Protein AF-A0A4Y2GBF9-F1 (afdb_monomer_lite)

Organism: Araneus ventricosus (NCBI:txid182803)

Sequence (84 aa):
MATSFMVGRRKGRETGNVTNRPRPGRPRRVGQQMQPEDVLAYALAHPQSSIREINKHCGLSKSRIWTILNELGAHPYRPTSMQA

Foldseek 3Di:
DDDPDDPPPPVCVPPVDPPPDPDDDDDDPDDDPPDLVVLVVVLVVCLQDDLVNSCVVRVDDSVVSVVSCVVVVHDSDDPPPPPD

pLDDT: mean 70.81, std 14.31, range [35.69, 87.19]

Radius of gyration: 22.16 Å; chains: 1; bounding box: 45×30×63 Å

Secondary structure (DSSP, 8-state):
------SSTTTHHHHS-STTPPP-PPP---SS---HHHHHHHHHH-TT--HHHHHHHH---HHHHHHHHHHTT--S--------

Structure (mmCIF, N/CA/C/O backbone):
data_AF-A0A4Y2GBF9-F1
#
_entry.id   AF-A0A4Y2GBF9-F1
#
loop_
_atom_site.group_PDB
_atom_site.id
_atom_site.type_symbol
_atom_site.label_atom_id
_atom_site.label_alt_id
_atom_site.label_comp_id
_atom_site.label_asym_id
_atom_site.label_entity_id
_atom_site.label_seq_id
_atom_site.pdbx_PDB_ins_code
_atom_site.Cartn_x
_atom_site.Cartn_y
_atom_site.Cartn_z
_atom_site.occupancy
_atom_site.B_iso_or_equiv
_atom_site.auth_seq_id
_atom_site.auth_comp_id
_atom_site.auth_asym_id
_atom_site.auth_atom_id
_atom_site.pdbx_PDB_model_num
ATOM 1 N N . MET A 1 1 ? -17.038 19.142 47.753 1.00 35.69 1 MET A N 1
ATOM 2 C CA . MET A 1 1 ? -16.165 18.468 46.765 1.00 35.69 1 MET A CA 1
ATOM 3 C C . MET A 1 1 ? -16.874 17.205 46.291 1.00 35.69 1 MET A C 1
ATOM 5 O O . MET A 1 1 ? -16.873 16.223 47.016 1.00 35.69 1 MET A O 1
ATOM 9 N N . ALA A 1 2 ? -17.563 17.243 45.149 1.00 37.75 2 ALA A N 1
ATOM 10 C CA . ALA A 1 2 ? -18.281 16.083 44.614 1.00 37.75 2 ALA A CA 1
ATOM 11 C C . ALA A 1 2 ? -17.552 15.582 43.362 1.00 37.75 2 ALA A C 1
ATOM 13 O O . ALA A 1 2 ? -17.570 16.236 42.323 1.00 37.75 2 ALA A O 1
ATOM 14 N N . THR A 1 3 ? -16.859 14.451 43.477 1.00 44.62 3 THR A N 1
ATOM 15 C CA . THR A 1 3 ? -16.160 13.805 42.364 1.00 44.62 3 THR A CA 1
ATOM 16 C C . THR A 1 3 ? -17.137 12.954 41.561 1.00 44.62 3 THR A C 1
ATOM 18 O O . THR A 1 3 ? -17.462 11.814 41.885 1.00 44.62 3 THR A O 1
ATOM 21 N N . SER A 1 4 ? -17.610 13.529 40.466 1.00 45.06 4 SER A N 1
ATOM 22 C CA . SER A 1 4 ? -18.342 12.856 39.403 1.00 45.06 4 SER A CA 1
ATOM 23 C C . SER A 1 4 ? -17.422 11.926 38.604 1.00 45.06 4 SER A C 1
ATOM 25 O O . SER A 1 4 ? -16.796 12.361 37.649 1.00 45.06 4 SER A O 1
ATOM 27 N N . PHE A 1 5 ? -17.358 10.637 38.955 1.00 44.50 5 PHE A N 1
ATOM 28 C CA . PHE A 1 5 ? -16.790 9.591 38.087 1.00 44.50 5 PHE A CA 1
ATOM 29 C C . PHE A 1 5 ? -17.522 8.259 38.290 1.00 44.50 5 PHE A C 1
ATOM 31 O O . PHE A 1 5 ? -17.080 7.385 39.034 1.00 44.50 5 PHE A O 1
ATOM 38 N N . MET A 1 6 ? -18.660 8.076 37.612 1.00 50.00 6 MET A N 1
ATOM 39 C CA . MET A 1 6 ? -19.421 6.820 37.682 1.00 50.00 6 MET A CA 1
ATOM 40 C C . MET A 1 6 ? -19.900 6.300 36.317 1.00 50.00 6 MET A C 1
ATOM 42 O O . MET A 1 6 ? -20.982 5.737 36.204 1.00 50.00 6 MET A O 1
ATOM 46 N N . VAL A 1 7 ? -19.075 6.433 35.270 1.00 54.34 7 VAL A N 1
ATOM 47 C CA . VAL A 1 7 ? -19.305 5.744 33.975 1.00 54.34 7 VAL A CA 1
ATOM 48 C C . VAL A 1 7 ? -18.285 4.618 33.723 1.00 54.34 7 VAL A C 1
ATOM 50 O O . VAL A 1 7 ? -18.563 3.683 32.978 1.00 54.34 7 VAL A O 1
ATOM 53 N N . GLY A 1 8 ? -17.132 4.622 34.405 1.00 51.84 8 GLY A N 1
ATOM 54 C CA . GLY A 1 8 ? -16.051 3.653 34.162 1.00 51.84 8 GLY A CA 1
ATOM 55 C C . GLY A 1 8 ? -16.141 2.315 34.913 1.00 51.84 8 GLY A C 1
ATOM 56 O O . GLY A 1 8 ? -15.503 1.350 34.505 1.00 51.84 8 GLY A O 1
ATOM 57 N N . ARG A 1 9 ? -16.918 2.214 36.002 1.00 54.31 9 ARG A N 1
ATOM 58 C CA . ARG A 1 9 ? -16.849 1.052 36.918 1.00 54.31 9 ARG A CA 1
ATOM 59 C C . ARG A 1 9 ? -17.692 -0.165 36.523 1.00 54.31 9 ARG A C 1
ATOM 61 O O . ARG A 1 9 ? -17.409 -1.252 37.012 1.00 54.31 9 ARG A O 1
ATOM 68 N N . ARG A 1 10 ? -18.694 -0.020 35.645 1.00 57.81 10 ARG A N 1
ATOM 69 C CA . ARG A 1 10 ? -19.567 -1.148 35.254 1.00 57.81 10 ARG A CA 1
ATOM 70 C C . ARG A 1 10 ? -18.928 -2.087 34.220 1.00 57.81 10 ARG A C 1
ATOM 72 O O . ARG A 1 10 ? -19.051 -3.292 34.358 1.00 57.81 10 ARG A O 1
ATOM 79 N N . LYS A 1 11 ? -18.173 -1.567 33.244 1.00 55.03 11 LYS A N 1
ATOM 80 C CA . LYS A 1 11 ? -17.623 -2.382 32.136 1.00 55.03 11 LYS A CA 1
ATOM 81 C C . LYS A 1 11 ? -16.325 -3.137 32.441 1.00 55.03 11 LYS A C 1
ATOM 83 O O . LYS A 1 11 ? -15.999 -4.087 31.739 1.00 55.03 11 LYS A O 1
ATOM 88 N N . GLY A 1 12 ? -15.583 -2.734 33.473 1.00 58.72 12 GLY A N 1
ATOM 89 C CA . GLY A 1 12 ? -14.309 -3.374 33.818 1.00 58.72 12 GLY A CA 1
ATOM 90 C C . GLY A 1 12 ? -14.455 -4.810 34.330 1.00 58.72 12 GLY A C 1
ATOM 91 O O . GLY A 1 12 ? -13.548 -5.609 34.132 1.00 58.72 12 GLY A O 1
ATOM 92 N N . ARG A 1 13 ? -15.599 -5.151 34.945 1.00 58.69 13 ARG A N 1
ATOM 93 C CA . ARG A 1 13 ? -15.847 -6.491 35.504 1.00 58.69 13 ARG A CA 1
ATOM 94 C C . ARG A 1 13 ? -16.324 -7.518 34.469 1.00 58.69 13 ARG A C 1
ATOM 96 O O . ARG A 1 13 ? -16.089 -8.698 34.672 1.00 58.69 13 ARG A O 1
ATOM 103 N N . GLU A 1 14 ? -16.950 -7.079 33.375 1.00 64.00 14 GLU A N 1
ATOM 104 C CA . GLU A 1 14 ? -17.467 -7.965 32.315 1.00 64.00 14 GLU A CA 1
ATOM 105 C C . GLU A 1 14 ? -16.500 -8.127 31.132 1.00 64.00 14 GLU A C 1
ATOM 107 O O . GLU A 1 14 ? -16.457 -9.185 30.518 1.00 64.00 14 GLU A O 1
ATOM 112 N N . THR A 1 15 ? -15.739 -7.084 30.771 1.00 61.81 15 THR A N 1
ATOM 113 C CA . THR A 1 15 ? -14.970 -7.052 29.504 1.00 61.81 15 THR A CA 1
ATOM 114 C C . THR A 1 15 ? -13.460 -6.872 29.703 1.00 61.81 15 THR A C 1
ATOM 116 O O . THR A 1 15 ? -12.707 -6.854 28.736 1.00 61.81 15 THR A O 1
ATOM 119 N N . GLY A 1 16 ? -12.982 -6.726 30.943 1.00 61.81 16 GLY A N 1
ATOM 120 C CA . GLY A 1 16 ? -11.552 -6.791 31.274 1.00 61.81 16 GLY A CA 1
ATOM 121 C C . GLY A 1 16 ? -10.655 -5.650 30.773 1.00 61.81 16 GLY A C 1
ATOM 122 O O . GLY A 1 16 ? -9.512 -5.578 31.207 1.00 61.81 16 GLY A O 1
ATOM 123 N N . ASN A 1 17 ? -11.117 -4.725 29.923 1.00 65.81 17 ASN A N 1
ATOM 124 C CA . ASN A 1 17 ? -10.369 -3.504 29.610 1.00 65.81 17 ASN A CA 1
ATOM 125 C C . ASN A 1 17 ? -11.255 -2.408 28.978 1.00 65.81 17 ASN A C 1
ATOM 127 O O . ASN A 1 17 ? -11.905 -2.627 27.958 1.00 65.81 17 ASN A O 1
ATOM 131 N N . VAL A 1 18 ? -11.257 -1.203 29.560 1.00 61.53 18 VAL A N 1
ATOM 132 C CA . VAL A 1 18 ? -11.962 -0.019 29.024 1.00 61.53 18 VAL A CA 1
ATOM 133 C C . VAL A 1 18 ? -11.113 0.727 27.976 1.00 61.53 18 VAL A C 1
ATOM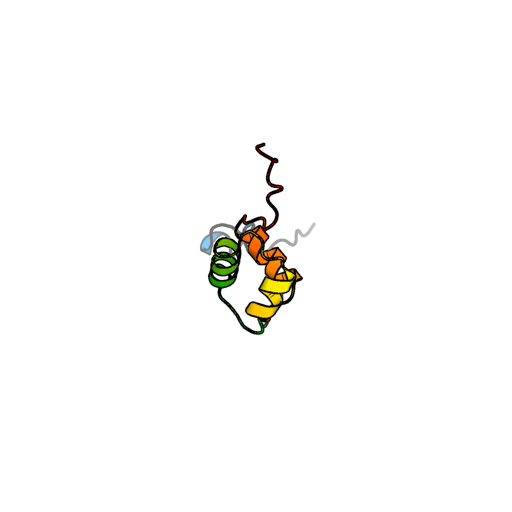 135 O O . VAL A 1 18 ? -11.671 1.457 27.157 1.00 61.53 18 VAL A O 1
ATOM 138 N N . THR A 1 19 ? -9.788 0.531 27.949 1.00 66.31 19 THR A N 1
ATOM 139 C CA . THR A 1 19 ? -8.854 1.320 27.124 1.00 66.31 19 THR A CA 1
ATOM 140 C C . THR A 1 19 ? -8.689 0.814 25.689 1.00 66.31 19 THR A C 1
ATOM 142 O O . THR A 1 19 ? -8.402 1.615 24.806 1.00 66.31 19 THR A O 1
ATOM 145 N N . ASN A 1 20 ? -8.951 -0.469 25.419 1.00 67.81 20 ASN A N 1
ATOM 146 C CA . ASN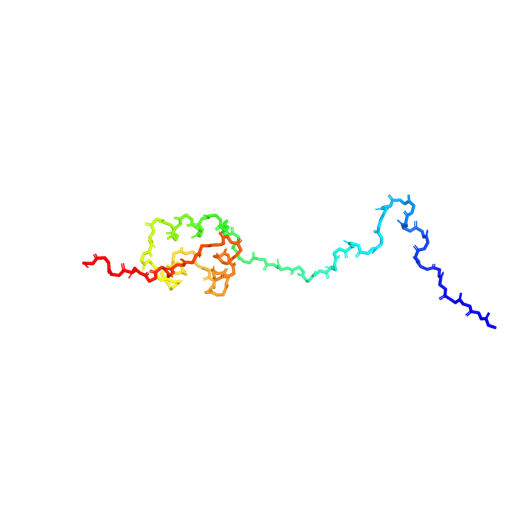 A 1 20 ? -8.768 -1.077 24.091 1.00 67.81 20 ASN A CA 1
ATOM 147 C C . ASN A 1 20 ? -10.019 -1.041 23.199 1.00 67.81 20 ASN A C 1
ATOM 149 O O . ASN A 1 20 ? -10.061 -1.716 22.172 1.00 67.81 20 ASN A O 1
ATOM 153 N N . ARG A 1 21 ? -11.071 -0.293 23.565 1.00 72.88 21 ARG A N 1
ATOM 154 C CA . ARG A 1 21 ? -12.284 -0.254 22.739 1.00 72.88 21 ARG A CA 1
ATOM 155 C C . ARG A 1 21 ? -11.990 0.493 21.429 1.00 72.88 21 ARG A C 1
ATOM 157 O O . ARG A 1 21 ? -11.727 1.698 21.489 1.00 72.88 21 ARG A O 1
ATOM 164 N N . PRO A 1 22 ? -12.090 -0.160 20.2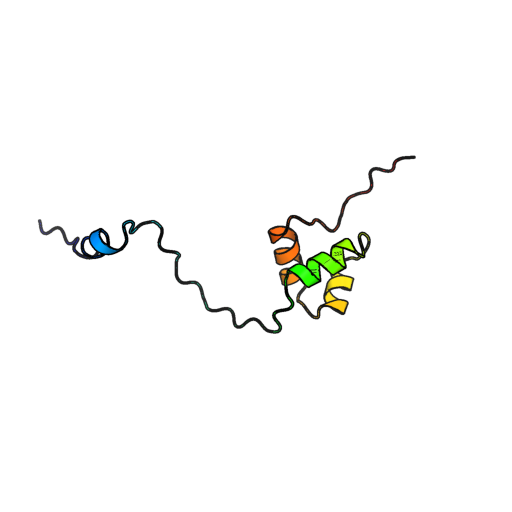54 1.00 72.88 22 PRO A N 1
ATOM 165 C CA . PRO A 1 22 ? -11.907 0.531 18.988 1.00 72.88 22 PRO A CA 1
ATOM 166 C C . PRO A 1 22 ? -12.959 1.633 18.874 1.00 72.88 22 PRO A C 1
ATOM 168 O O . PRO A 1 22 ? -14.142 1.427 19.172 1.00 72.88 22 PRO A O 1
ATOM 171 N N . ARG A 1 23 ? -12.520 2.833 18.486 1.00 78.62 23 ARG A N 1
ATOM 172 C CA . ARG A 1 23 ? -13.442 3.947 18.266 1.00 78.62 23 ARG A CA 1
ATOM 173 C C . ARG A 1 23 ? -14.379 3.560 17.119 1.00 78.62 23 ARG A C 1
ATOM 175 O O . ARG A 1 23 ? -13.882 3.132 16.078 1.00 78.62 23 ARG A O 1
ATOM 182 N N . PRO A 1 24 ? -15.705 3.694 17.280 1.00 74.19 24 PRO A N 1
ATOM 183 C CA . PRO A 1 24 ? -16.628 3.419 16.191 1.00 74.19 24 PRO A CA 1
ATOM 184 C C . PRO A 1 24 ? -16.334 4.389 15.042 1.00 74.19 24 PRO A C 1
ATOM 186 O O . PRO A 1 24 ? -16.539 5.596 15.159 1.00 74.19 24 PRO A O 1
ATOM 189 N N . GLY A 1 25 ? -15.773 3.859 13.955 1.00 77.50 25 GLY A N 1
ATOM 190 C CA . GLY A 1 25 ? -15.540 4.594 12.716 1.00 77.50 25 GLY A CA 1
ATOM 191 C C . GLY A 1 25 ? -16.815 4.696 11.877 1.00 77.50 25 GLY A C 1
ATOM 192 O O . GLY A 1 25 ? -17.781 3.963 12.088 1.00 77.50 25 GLY A O 1
ATOM 193 N N . ARG A 1 26 ? -16.817 5.599 10.892 1.00 80.56 26 ARG A N 1
ATOM 194 C CA . ARG A 1 26 ? -17.920 5.723 9.928 1.00 80.56 26 ARG A CA 1
ATOM 195 C C . ARG A 1 26 ? -18.038 4.432 9.100 1.00 80.56 26 ARG A C 1
ATOM 197 O O . ARG A 1 26 ? -17.028 4.025 8.520 1.00 80.56 26 ARG A O 1
ATOM 204 N N . PRO A 1 27 ? -19.236 3.829 8.968 1.00 68.62 27 PRO A N 1
ATOM 205 C CA . PRO A 1 27 ? -19.442 2.705 8.063 1.00 68.62 27 PRO A CA 1
ATOM 206 C C . PRO A 1 27 ? -19.087 3.136 6.639 1.00 68.62 27 PRO A C 1
ATOM 208 O O . PRO A 1 27 ? -19.705 4.048 6.083 1.00 68.62 27 PRO A O 1
ATOM 211 N N . ARG A 1 28 ? -18.069 2.515 6.043 1.00 68.88 28 ARG A N 1
ATOM 212 C CA . ARG A 1 28 ? -17.776 2.704 4.623 1.00 68.88 28 ARG A CA 1
ATOM 213 C C . ARG A 1 28 ? -18.715 1.777 3.856 1.00 68.88 28 ARG A C 1
ATOM 215 O O . ARG A 1 28 ? -18.528 0.568 3.900 1.00 68.88 28 ARG A O 1
ATOM 222 N N . ARG A 1 29 ? -19.729 2.314 3.167 1.00 60.47 29 ARG A N 1
ATOM 223 C CA . ARG A 1 29 ? -20.391 1.557 2.092 1.00 60.47 29 ARG A CA 1
ATOM 224 C C . ARG A 1 29 ? -19.355 1.392 0.983 1.00 60.47 29 ARG A C 1
ATOM 226 O O . ARG A 1 29 ? -19.021 2.357 0.303 1.00 60.47 29 ARG A O 1
ATOM 233 N N . VAL A 1 30 ? -18.774 0.202 0.895 1.00 58.97 30 VAL A N 1
ATOM 234 C CA . VAL A 1 30 ? -17.712 -0.120 -0.058 1.00 58.97 30 VAL A CA 1
ATOM 235 C C . VAL A 1 30 ? -18.390 -0.477 -1.381 1.00 58.97 30 VAL A C 1
ATOM 237 O O . VAL A 1 30 ? -18.996 -1.537 -1.497 1.00 58.97 30 VAL A O 1
ATOM 240 N N . GLY A 1 31 ? -18.365 0.431 -2.359 1.00 55.31 31 GLY A N 1
ATOM 241 C CA . GLY A 1 31 ? -18.682 0.071 -3.742 1.00 55.31 31 GLY A CA 1
ATOM 242 C C . GLY A 1 31 ? -17.638 -0.931 -4.235 1.00 55.31 31 GLY A C 1
ATOM 243 O O . GLY A 1 31 ? -16.452 -0.667 -4.059 1.00 55.31 31 GLY A O 1
ATOM 244 N N . GLN A 1 32 ? -18.103 -2.075 -4.752 1.00 60.69 32 GLN A N 1
ATOM 245 C CA . GLN A 1 32 ? -17.319 -3.232 -5.213 1.00 60.69 32 GLN A CA 1
ATOM 246 C C . GLN A 1 32 ? -16.148 -3.608 -4.288 1.00 60.69 32 GLN A C 1
ATOM 248 O O . GLN A 1 32 ? -15.011 -3.166 -4.443 1.00 60.69 32 GLN A O 1
ATOM 253 N N . GLN A 1 33 ? -16.432 -4.486 -3.322 1.00 62.28 33 GLN A N 1
ATOM 254 C CA . GLN A 1 33 ? -15.397 -5.265 -2.646 1.00 62.28 33 GLN A CA 1
ATOM 255 C C . GLN A 1 33 ? -14.803 -6.266 -3.645 1.00 62.28 33 GLN A C 1
ATOM 257 O O . GLN A 1 33 ? -15.209 -7.421 -3.687 1.00 62.28 33 GLN A O 1
ATOM 262 N N . MET A 1 34 ? -13.864 -5.820 -4.475 1.00 67.38 34 MET A N 1
ATOM 263 C CA . MET A 1 34 ? -12.870 -6.743 -5.013 1.00 67.38 34 MET A CA 1
ATOM 264 C C . MET A 1 34 ? -11.973 -7.149 -3.845 1.00 67.38 34 MET A C 1
ATOM 266 O O . MET A 1 34 ? -11.615 -6.284 -3.029 1.00 67.38 34 MET A O 1
ATOM 270 N N . GLN A 1 35 ? -11.681 -8.443 -3.718 1.00 77.94 35 GLN A N 1
ATOM 271 C CA . GLN A 1 35 ? -10.840 -8.904 -2.625 1.00 77.94 35 GLN A CA 1
ATOM 272 C C . GLN A 1 35 ? -9.475 -8.214 -2.762 1.00 77.94 35 GLN A C 1
ATOM 274 O O . GLN A 1 35 ? -8.947 -8.113 -3.876 1.00 77.94 35 GLN A O 1
ATOM 279 N N . PRO A 1 36 ? -8.913 -7.647 -1.680 1.00 77.81 36 PRO A N 1
ATOM 280 C CA . PRO A 1 36 ? -7.594 -7.019 -1.740 1.00 77.81 36 PRO A CA 1
ATOM 281 C C . PRO A 1 36 ? -6.519 -7.999 -2.238 1.00 77.81 36 PRO A C 1
ATOM 283 O O . PRO A 1 36 ? -5.550 -7.582 -2.872 1.00 77.81 36 PRO A O 1
ATOM 286 N N . GLU A 1 37 ? -6.744 -9.296 -2.041 1.00 83.56 37 GLU A N 1
ATOM 287 C CA . GLU A 1 37 ? -5.950 -10.398 -2.570 1.00 83.56 37 GLU A CA 1
ATOM 288 C C . GLU A 1 37 ? -5.962 -10.456 -4.105 1.00 83.56 37 GLU A C 1
ATOM 290 O O . GLU A 1 37 ? -4.917 -10.712 -4.696 1.00 83.56 37 GLU A O 1
ATOM 295 N N . ASP A 1 38 ? -7.079 -10.150 -4.774 1.00 84.12 38 ASP A N 1
ATOM 296 C CA . ASP A 1 38 ? -7.157 -10.159 -6.245 1.00 84.12 38 ASP A CA 1
ATOM 297 C C . ASP A 1 38 ? -6.326 -9.017 -6.851 1.00 84.12 38 ASP A C 1
ATOM 299 O O . ASP A 1 38 ? -5.668 -9.169 -7.883 1.00 84.12 38 ASP A O 1
ATOM 303 N N . VAL A 1 39 ? -6.327 -7.858 -6.182 1.00 84.06 39 VAL A N 1
ATOM 304 C CA . VAL A 1 39 ? -5.502 -6.701 -6.560 1.00 84.06 39 VAL A CA 1
ATOM 305 C C . VAL A 1 39 ? -4.020 -7.039 -6.404 1.00 84.06 39 VAL A C 1
ATOM 307 O O . VAL A 1 39 ? -3.212 -6.676 -7.261 1.00 84.06 39 VAL A O 1
ATOM 310 N N . LEU A 1 40 ? -3.666 -7.758 -5.335 1.00 84.88 40 LEU A N 1
ATOM 311 C CA . LEU A 1 40 ? -2.305 -8.231 -5.107 1.00 84.88 40 LEU A CA 1
ATOM 312 C C . LEU A 1 40 ? -1.893 -9.287 -6.138 1.00 84.88 40 LEU A C 1
ATOM 314 O O . LEU A 1 40 ? -0.810 -9.178 -6.704 1.00 84.88 40 LEU A O 1
ATOM 318 N N . ALA A 1 41 ? -2.748 -10.272 -6.414 1.00 86.81 41 ALA A N 1
ATOM 319 C CA . ALA A 1 41 ? -2.483 -11.321 -7.392 1.00 86.81 41 ALA A CA 1
ATOM 320 C C . ALA A 1 41 ? -2.198 -10.727 -8.779 1.00 86.81 41 ALA A C 1
ATOM 322 O O . ALA A 1 41 ? -1.226 -11.111 -9.427 1.00 86.81 41 ALA A O 1
ATOM 323 N N . TYR A 1 42 ? -2.979 -9.724 -9.192 1.00 85.50 42 TYR A N 1
ATOM 324 C CA . TYR A 1 42 ? -2.750 -9.006 -10.444 1.00 85.50 42 TYR A CA 1
ATOM 325 C C . TYR A 1 42 ? -1.432 -8.215 -10.433 1.00 85.50 42 TYR A C 1
ATOM 327 O O . TYR A 1 42 ? -0.658 -8.282 -11.387 1.00 85.50 42 TYR A O 1
ATOM 335 N N . ALA A 1 43 ? -1.140 -7.494 -9.346 1.00 83.12 43 ALA A N 1
ATOM 336 C CA . ALA A 1 43 ? 0.106 -6.737 -9.214 1.00 83.12 43 ALA A CA 1
ATOM 337 C C . ALA A 1 43 ? 1.352 -7.644 -9.243 1.00 83.12 43 ALA A C 1
ATOM 339 O O . ALA A 1 43 ? 2.368 -7.275 -9.827 1.00 83.12 43 ALA A O 1
ATOM 340 N N . LEU A 1 44 ? 1.273 -8.838 -8.646 1.00 83.25 44 LEU A N 1
ATOM 341 C CA . LEU A 1 44 ? 2.354 -9.827 -8.650 1.00 83.25 44 LEU A CA 1
ATOM 342 C C . LEU A 1 44 ? 2.516 -10.518 -10.009 1.00 83.25 44 LEU A C 1
ATOM 344 O O . LEU A 1 44 ? 3.645 -10.743 -10.440 1.00 83.25 44 LEU A O 1
ATOM 348 N N . ALA A 1 45 ? 1.413 -10.824 -10.699 1.00 86.25 45 ALA A N 1
ATOM 349 C CA . ALA A 1 45 ? 1.446 -11.372 -12.055 1.00 86.25 45 ALA A CA 1
ATOM 350 C C . ALA A 1 45 ? 2.036 -10.376 -13.071 1.00 86.25 45 ALA A C 1
ATOM 352 O O . ALA A 1 45 ? 2.617 -10.779 -14.080 1.00 86.25 45 ALA A O 1
ATOM 353 N N . HIS A 1 46 ? 1.920 -9.074 -12.792 1.00 83.75 46 HIS A N 1
ATOM 354 C CA . HIS A 1 46 ? 2.385 -8.002 -13.663 1.00 83.75 46 HIS A CA 1
ATOM 355 C C . HIS A 1 46 ? 3.302 -7.021 -12.911 1.00 83.75 46 HIS A C 1
ATOM 357 O O . HIS A 1 46 ? 2.890 -5.893 -12.624 1.00 83.75 46 HIS A O 1
ATOM 363 N N . PRO A 1 47 ? 4.573 -7.384 -12.649 1.00 77.06 47 PRO A N 1
ATOM 364 C CA . PRO A 1 47 ? 5.495 -6.573 -11.845 1.00 77.06 47 PRO A CA 1
ATOM 365 C C . PRO A 1 47 ? 5.851 -5.214 -12.471 1.00 77.06 47 PRO A C 1
ATOM 367 O O . PRO A 1 47 ? 6.360 -4.338 -11.783 1.00 77.06 47 PRO A O 1
ATOM 370 N N . GLN A 1 48 ? 5.596 -5.030 -13.771 1.00 77.19 48 GLN A N 1
ATOM 371 C CA . GLN A 1 48 ? 5.780 -3.758 -14.483 1.00 77.19 48 GLN A CA 1
ATOM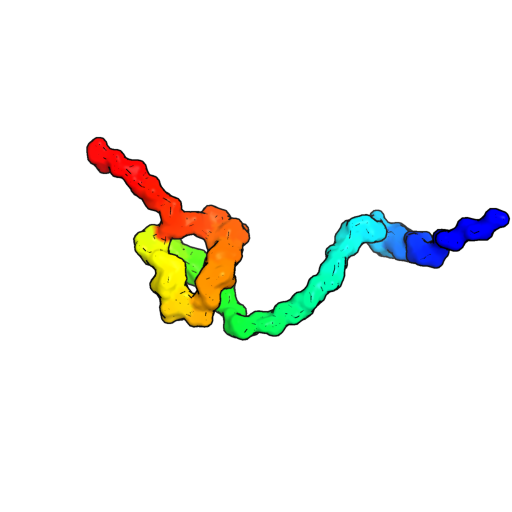 372 C C . GLN A 1 48 ? 4.479 -2.951 -14.627 1.00 77.19 48 GLN A C 1
ATOM 374 O O . GLN A 1 48 ? 4.500 -1.844 -15.167 1.00 77.19 48 GLN A O 1
ATOM 379 N N . SER A 1 49 ? 3.342 -3.491 -14.174 1.00 78.19 49 SER A N 1
ATOM 380 C CA . SER A 1 49 ? 2.060 -2.806 -14.305 1.00 78.19 49 SER A CA 1
ATOM 381 C C . SER A 1 49 ? 2.000 -1.595 -13.383 1.00 78.19 49 SER A C 1
ATOM 383 O O . SER A 1 49 ? 2.289 -1.640 -12.186 1.00 78.19 49 SER A O 1
ATOM 385 N N . SER A 1 50 ? 1.604 -0.463 -13.954 1.00 82.06 50 SER A N 1
ATOM 386 C CA . SER A 1 50 ? 1.391 0.749 -13.167 1.00 82.06 50 SER A CA 1
ATOM 387 C C . SER A 1 50 ? 0.058 0.679 -12.414 1.00 82.06 50 SER A C 1
ATOM 389 O O . SER A 1 50 ? -0.895 0.043 -12.862 1.00 82.06 50 SER A O 1
ATOM 391 N N . ILE A 1 51 ? -0.091 1.454 -11.333 1.00 83.50 51 ILE A N 1
ATOM 392 C CA . ILE A 1 51 ? -1.370 1.603 -10.599 1.00 83.50 51 ILE A CA 1
ATOM 393 C C . ILE A 1 51 ? -2.530 2.008 -11.532 1.00 83.50 51 ILE A C 1
ATOM 395 O O . ILE A 1 51 ? -3.694 1.716 -11.260 1.00 83.50 51 ILE A O 1
ATOM 399 N N . ARG A 1 52 ? -2.231 2.680 -12.655 1.00 85.81 52 ARG A N 1
ATOM 400 C CA . ARG A 1 52 ? -3.224 3.035 -13.677 1.00 85.81 52 ARG A CA 1
ATOM 401 C C . ARG A 1 52 ? -3.778 1.804 -14.398 1.00 85.81 52 ARG A C 1
ATOM 403 O O . ARG A 1 52 ? -4.968 1.782 -14.690 1.00 85.81 52 ARG A O 1
ATOM 410 N N . GLU A 1 53 ? -2.942 0.812 -14.675 1.00 85.81 53 GLU A N 1
ATOM 411 C CA . GLU A 1 53 ? -3.366 -0.439 -15.311 1.00 85.81 53 GLU A CA 1
ATOM 412 C C . GLU A 1 53 ? -4.167 -1.305 -14.347 1.00 85.81 53 GLU A C 1
ATOM 414 O O . GLU A 1 53 ? -5.232 -1.794 -14.712 1.00 85.81 53 GLU A O 1
ATOM 419 N N . ILE A 1 54 ? -3.731 -1.372 -13.087 1.00 84.12 54 ILE A N 1
ATOM 420 C CA . ILE A 1 54 ? -4.467 -2.058 -12.018 1.00 84.12 54 ILE A CA 1
ATOM 421 C C . ILE A 1 54 ? -5.855 -1.423 -11.826 1.00 84.12 54 ILE A C 1
ATOM 423 O O . ILE A 1 54 ? -6.847 -2.128 -11.691 1.00 84.12 54 ILE A O 1
ATOM 427 N N . ASN A 1 55 ? -5.971 -0.090 -11.887 1.00 85.88 55 ASN A N 1
ATOM 428 C CA . ASN A 1 55 ? -7.269 0.599 -11.855 1.00 85.88 55 ASN A CA 1
ATOM 429 C C . ASN A 1 55 ? -8.158 0.198 -13.038 1.00 85.88 55 ASN A C 1
ATOM 431 O O . ASN A 1 55 ? -9.320 -0.144 -12.841 1.00 85.88 55 ASN A O 1
ATOM 435 N N . LYS A 1 56 ? -7.607 0.182 -14.256 1.00 87.19 56 LYS A N 1
ATOM 436 C CA . LYS A 1 56 ? -8.366 -0.214 -15.448 1.00 87.19 56 LYS A CA 1
ATOM 437 C C . LYS A 1 56 ? -8.885 -1.655 -15.351 1.00 87.19 56 LYS A C 1
ATOM 439 O O . LYS A 1 56 ? -9.976 -1.920 -15.840 1.00 87.19 56 LYS A O 1
ATOM 444 N N . HIS A 1 57 ? -8.125 -2.550 -14.723 1.00 85.69 57 HIS A N 1
ATOM 445 C CA . HIS A 1 57 ? -8.519 -3.941 -14.515 1.00 85.69 57 HIS A CA 1
ATOM 446 C C . HIS A 1 57 ? -9.549 -4.103 -13.383 1.00 85.69 57 HIS A C 1
ATOM 448 O O . HIS A 1 57 ? -10.559 -4.777 -13.552 1.00 85.69 57 HIS A O 1
ATOM 454 N N . CYS A 1 58 ? -9.315 -3.463 -12.236 1.00 80.44 58 CYS A N 1
ATOM 455 C CA . CYS A 1 58 ? -10.088 -3.695 -11.013 1.00 80.44 58 CYS A CA 1
ATOM 456 C C . CYS A 1 58 ? -11.289 -2.747 -10.840 1.00 80.44 58 CYS A C 1
ATOM 458 O O . CYS A 1 58 ? -12.101 -2.946 -9.941 1.00 80.44 58 CYS A O 1
ATOM 460 N N . GLY A 1 59 ? -11.377 -1.666 -11.623 1.00 84.25 59 GLY A N 1
ATOM 461 C CA . GLY A 1 59 ? -12.405 -0.626 -11.468 1.00 84.25 59 GLY A CA 1
ATOM 462 C C . GLY A 1 59 ? -12.309 0.160 -10.152 1.00 84.25 59 GLY A C 1
ATOM 463 O O . GLY A 1 59 ? -13.230 0.889 -9.784 1.00 84.25 59 GLY A O 1
ATOM 464 N N . LEU A 1 60 ? -11.201 0.013 -9.419 1.00 84.75 60 LEU A N 1
ATOM 465 C CA . LEU A 1 60 ?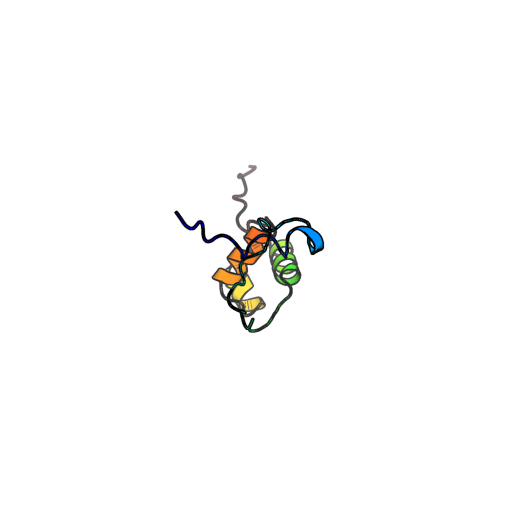 -10.977 0.634 -8.117 1.00 84.75 60 LEU A CA 1
ATOM 466 C C . LEU A 1 60 ? -10.298 1.996 -8.251 1.00 84.75 60 LEU A C 1
ATOM 468 O O . LEU A 1 60 ? -9.431 2.215 -9.096 1.00 84.75 60 LEU A O 1
ATOM 472 N N . SER A 1 61 ? -10.606 2.908 -7.327 1.00 86.31 61 SER A N 1
ATOM 473 C CA . SER A 1 61 ? -9.882 4.175 -7.259 1.00 86.31 61 SER A CA 1
ATOM 474 C C . SER A 1 61 ? -8.385 3.945 -7.011 1.00 86.31 61 SER A C 1
ATOM 476 O O . SER A 1 61 ? -7.979 3.064 -6.249 1.00 86.31 61 SER A O 1
ATOM 478 N N . LYS A 1 62 ? -7.540 4.795 -7.609 1.00 85.88 62 LYS A N 1
ATOM 479 C CA . LYS A 1 62 ? -6.076 4.732 -7.435 1.00 85.88 62 LYS A CA 1
ATOM 480 C C . LYS A 1 62 ? -5.663 4.773 -5.960 1.00 85.88 62 LYS A C 1
ATOM 482 O O . LYS A 1 62 ? -4.730 4.083 -5.565 1.00 85.88 62 LYS A O 1
ATOM 487 N N . SER A 1 63 ? -6.372 5.557 -5.143 1.00 84.25 63 SER A N 1
ATOM 488 C CA . SER A 1 63 ? -6.125 5.646 -3.702 1.00 84.25 63 SER A CA 1
ATOM 489 C C . SER A 1 63 ? -6.454 4.344 -2.981 1.00 84.25 63 SER A C 1
ATOM 491 O O . SER A 1 63 ? -5.691 3.940 -2.110 1.00 84.25 63 SER A O 1
ATOM 493 N N . ARG A 1 64 ? -7.535 3.649 -3.364 1.00 85.75 64 ARG A N 1
ATOM 494 C CA . ARG A 1 64 ? -7.873 2.349 -2.777 1.00 85.75 64 ARG A CA 1
ATOM 495 C C . ARG A 1 64 ? -6.821 1.297 -3.115 1.00 85.75 64 ARG A C 1
ATOM 497 O O . ARG A 1 64 ? -6.415 0.571 -2.216 1.00 85.75 64 ARG A O 1
ATOM 504 N N . ILE A 1 65 ? -6.347 1.269 -4.360 1.00 85.38 65 ILE A N 1
ATOM 505 C CA . ILE A 1 65 ? -5.265 0.374 -4.802 1.00 85.38 65 ILE A CA 1
ATOM 506 C C . ILE A 1 65 ? -3.981 0.656 -4.017 1.00 85.38 65 ILE A C 1
ATOM 508 O O . ILE A 1 65 ? -3.367 -0.270 -3.500 1.00 85.38 65 ILE A O 1
ATOM 512 N N . TRP A 1 66 ? -3.613 1.930 -3.850 1.00 85.00 66 TRP A N 1
ATOM 513 C CA . TRP A 1 66 ? -2.452 2.327 -3.047 1.00 8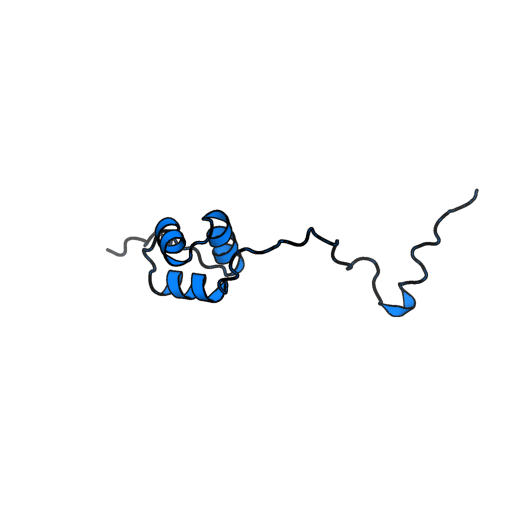5.00 66 TRP A CA 1
ATOM 514 C C . TRP A 1 66 ? -2.564 1.876 -1.586 1.00 85.00 66 TRP A C 1
ATOM 516 O O . TRP A 1 66 ? -1.601 1.370 -1.020 1.00 85.00 66 TRP A O 1
ATOM 526 N N . THR A 1 67 ? -3.738 2.036 -0.966 1.00 84.94 67 THR A N 1
ATOM 527 C CA . THR A 1 67 ? -3.970 1.563 0.406 1.00 84.94 67 THR A CA 1
ATOM 528 C C . THR A 1 67 ? -3.831 0.046 0.506 1.00 84.94 67 THR A C 1
ATOM 530 O O . THR A 1 67 ? -3.135 -0.412 1.399 1.00 84.94 67 THR A O 1
ATOM 533 N N . ILE A 1 68 ? -4.423 -0.715 -0.422 1.00 85.31 68 ILE A N 1
ATOM 534 C CA . ILE A 1 68 ? -4.353 -2.186 -0.433 1.00 85.31 68 ILE A CA 1
ATOM 535 C C . ILE A 1 68 ? -2.906 -2.665 -0.592 1.00 85.31 68 ILE A C 1
ATOM 537 O O . ILE A 1 68 ? -2.446 -3.511 0.166 1.00 85.31 68 ILE A O 1
ATOM 541 N N . LEU A 1 69 ? -2.162 -2.088 -1.535 1.00 83.50 69 LEU A N 1
ATOM 542 C CA . LEU A 1 69 ? -0.760 -2.435 -1.764 1.00 83.50 69 LEU A CA 1
ATOM 543 C C . LEU A 1 69 ? 0.125 -2.123 -0.546 1.00 83.50 69 LEU A C 1
ATOM 545 O O . LEU A 1 69 ? 1.002 -2.916 -0.217 1.00 83.50 69 LEU A O 1
ATOM 549 N N . ASN A 1 70 ? -0.140 -1.024 0.172 1.00 84.31 70 ASN A N 1
ATOM 550 C CA . ASN A 1 70 ? 0.565 -0.705 1.419 1.00 84.31 70 ASN A CA 1
ATOM 551 C C . ASN A 1 70 ? 0.162 -1.612 2.589 1.00 84.31 70 ASN A C 1
ATOM 553 O O . ASN A 1 70 ? 1.028 -2.003 3.364 1.00 84.31 70 ASN A O 1
ATOM 557 N N . GLU A 1 71 ? -1.126 -1.945 2.724 1.00 85.56 71 GLU A N 1
ATOM 558 C CA . GLU A 1 71 ? -1.626 -2.897 3.730 1.00 85.56 71 GLU A CA 1
ATOM 559 C C . GLU A 1 71 ? -0.988 -4.282 3.538 1.00 85.56 71 GLU A C 1
ATOM 561 O O . GLU A 1 71 ? -0.645 -4.943 4.514 1.00 85.56 71 GLU A O 1
ATOM 566 N N . LEU A 1 72 ? -0.776 -4.688 2.283 1.00 82.94 72 LEU A N 1
ATOM 567 C CA . LEU A 1 72 ? -0.187 -5.974 1.904 1.00 82.94 72 LEU A CA 1
ATOM 568 C C . LEU A 1 72 ? 1.341 -5.925 1.708 1.00 82.94 72 LEU A C 1
ATOM 570 O O . LEU A 1 72 ? 1.943 -6.935 1.351 1.00 82.94 72 LEU A O 1
ATOM 574 N N . GLY A 1 73 ? 1.984 -4.772 1.927 1.00 77.38 73 GLY A N 1
ATOM 575 C CA . GLY A 1 73 ? 3.441 -4.611 1.822 1.00 77.38 73 GLY A CA 1
ATOM 576 C C . GLY A 1 73 ? 4.021 -4.798 0.412 1.00 77.38 73 GLY A C 1
ATOM 577 O O . GLY A 1 73 ? 5.225 -5.005 0.260 1.00 77.38 73 GLY A O 1
ATOM 578 N N . ALA A 1 74 ? 3.190 -4.729 -0.626 1.00 70.81 74 ALA A N 1
ATOM 579 C CA . ALA A 1 74 ? 3.590 -4.933 -2.010 1.00 70.81 74 ALA A CA 1
ATOM 580 C C . ALA A 1 74 ? 3.818 -3.585 -2.696 1.00 70.81 74 ALA A C 1
ATOM 582 O O . ALA A 1 74 ? 2.875 -2.893 -3.071 1.00 70.81 74 ALA A O 1
ATOM 583 N N . HIS A 1 75 ? 5.081 -3.194 -2.879 1.00 70.25 75 HIS A N 1
ATOM 584 C CA . HIS A 1 75 ? 5.400 -1.975 -3.615 1.00 70.25 75 HIS A CA 1
ATOM 585 C C . HIS A 1 75 ? 5.526 -2.274 -5.122 1.00 70.25 75 HIS A C 1
ATOM 587 O O . HIS A 1 75 ? 6.433 -3.014 -5.506 1.00 70.25 75 HIS A O 1
ATOM 593 N N . PRO A 1 76 ? 4.671 -1.693 -5.990 1.00 65.56 76 PRO A N 1
ATOM 594 C CA . PRO A 1 76 ? 4.691 -1.950 -7.435 1.00 65.56 76 PRO A CA 1
ATOM 595 C C . PRO A 1 76 ? 5.912 -1.340 -8.142 1.00 65.56 76 PRO A C 1
ATOM 597 O O . PRO A 1 76 ? 6.089 -1.530 -9.338 1.00 65.56 76 PRO A O 1
ATOM 600 N N . TYR A 1 77 ? 6.765 -0.606 -7.425 1.00 65.50 77 TYR A N 1
ATOM 601 C CA . TYR A 1 77 ? 7.998 -0.054 -7.964 1.00 65.50 77 TYR A CA 1
ATOM 602 C C . TYR A 1 77 ? 9.201 -0.638 -7.222 1.00 65.50 77 TYR A C 1
ATOM 604 O O . TYR A 1 77 ? 9.690 -0.075 -6.247 1.00 65.50 77 TYR A O 1
ATOM 612 N N . ARG A 1 78 ? 9.718 -1.778 -7.688 1.00 57.62 78 ARG A N 1
ATOM 613 C CA . ARG A 1 78 ? 11.134 -2.081 -7.465 1.00 57.62 78 ARG A CA 1
ATOM 614 C C . ARG A 1 78 ? 11.903 -1.318 -8.540 1.00 57.62 78 ARG A C 1
ATOM 616 O O . ARG A 1 78 ? 11.777 -1.699 -9.701 1.00 57.62 78 ARG A O 1
ATOM 623 N N . PRO A 1 79 ? 12.687 -0.272 -8.219 1.00 57.19 79 PRO A N 1
ATOM 624 C CA . PRO A 1 79 ? 13.731 0.131 -9.141 1.00 57.19 79 PRO A CA 1
ATOM 625 C C . PRO A 1 79 ? 14.621 -1.098 -9.295 1.00 57.19 79 PRO A C 1
ATOM 627 O O . PRO A 1 79 ? 15.261 -1.535 -8.338 1.00 57.19 79 PRO A O 1
ATOM 630 N N . THR A 1 80 ? 14.573 -1.725 -10.465 1.00 55.56 80 THR A N 1
ATOM 631 C CA . THR A 1 80 ? 15.535 -2.747 -10.844 1.00 55.56 80 THR A CA 1
ATOM 632 C C . THR A 1 80 ? 16.888 -2.073 -10.681 1.00 55.56 80 THR A C 1
ATOM 634 O O . THR A 1 80 ? 17.215 -1.165 -11.445 1.00 55.56 80 THR A O 1
ATOM 637 N N . SER A 1 81 ? 17.653 -2.425 -9.646 1.00 48.72 81 SER A N 1
ATOM 638 C CA . SER A 1 81 ? 19.080 -2.139 -9.670 1.00 48.72 81 SER A CA 1
ATOM 639 C C . SER A 1 81 ? 19.560 -2.777 -10.961 1.00 48.72 81 SER A C 1
ATOM 641 O O . SER A 1 81 ? 19.434 -3.994 -11.107 1.00 48.72 81 SER A O 1
ATOM 643 N N . MET A 1 82 ? 19.957 -1.948 -11.925 1.00 47.56 82 MET A N 1
ATOM 644 C CA . MET A 1 82 ? 20.525 -2.377 -13.192 1.00 47.56 82 MET A CA 1
ATOM 645 C C . MET A 1 82 ? 21.678 -3.329 -12.873 1.00 47.56 82 MET A C 1
ATOM 647 O O . MET A 1 82 ? 22.772 -2.885 -12.547 1.00 47.56 82 MET A O 1
ATOM 651 N N . GLN A 1 83 ? 21.412 -4.634 -12.882 1.00 49.94 83 GLN A N 1
ATOM 652 C CA . GLN A 1 83 ? 22.450 -5.644 -12.959 1.00 49.94 83 GLN A CA 1
ATOM 653 C C . GLN A 1 83 ? 22.774 -5.763 -14.443 1.00 49.94 83 GLN A C 1
ATOM 655 O O . GLN A 1 83 ? 22.123 -6.508 -15.175 1.00 49.94 83 GLN A O 1
ATOM 660 N N . ALA A 1 84 ? 23.711 -4.924 -14.870 1.00 43.31 84 ALA A N 1
ATOM 661 C CA . ALA A 1 84 ? 24.573 -5.166 -16.012 1.00 43.31 84 ALA A CA 1
ATOM 662 C C . ALA A 1 84 ? 25.996 -5.294 -15.464 1.00 43.31 84 ALA A C 1
ATOM 664 O O . ALA A 1 84 ? 26.341 -4.475 -14.578 1.00 43.31 84 ALA A O 1
#